Protein AF-A0A963QSA4-F1 (afdb_monomer_lite)

pLDDT: mean 87.34, std 13.66, range [38.06, 98.06]

Structure (mmCIF, N/CA/C/O backbone):
data_AF-A0A963QSA4-F1
#
_entry.id   AF-A0A963QSA4-F1
#
loop_
_atom_site.group_PDB
_atom_site.id
_atom_site.type_symbol
_atom_site.label_atom_id
_atom_site.label_alt_id
_atom_site.label_comp_id
_atom_site.label_asym_id
_atom_site.label_entity_id
_atom_site.label_seq_id
_atom_site.pdbx_PDB_ins_code
_atom_site.Cartn_x
_atom_site.Cartn_y
_atom_site.Cartn_z
_atom_site.occupancy
_atom_site.B_iso_or_equiv
_atom_site.auth_seq_id
_atom_site.auth_comp_id
_atom_site.auth_asym_id
_atom_site.auth_atom_id
_atom_site.pdbx_PDB_model_num
ATOM 1 N N . MET A 1 1 ? -36.410 35.108 49.175 1.00 38.06 1 MET A N 1
ATOM 2 C CA . MET A 1 1 ? -35.648 34.027 49.835 1.00 38.06 1 MET A CA 1
ATOM 3 C C . MET A 1 1 ? -35.737 32.788 48.948 1.00 38.06 1 MET A C 1
ATOM 5 O O . MET A 1 1 ? -36.714 32.060 49.029 1.00 38.06 1 MET A O 1
ATOM 9 N N . PHE A 1 2 ? -34.796 32.616 48.015 1.00 39.44 2 PHE A N 1
ATOM 10 C CA . PHE A 1 2 ? -34.743 31.442 47.135 1.00 39.44 2 PHE A CA 1
ATOM 11 C C . PHE A 1 2 ? -33.953 30.344 47.854 1.00 39.44 2 PHE A C 1
ATOM 13 O O . PHE A 1 2 ? -32.761 30.512 48.097 1.00 39.44 2 PHE A O 1
ATOM 20 N N . LYS A 1 3 ? -34.613 29.245 48.237 1.00 44.84 3 LYS A N 1
ATOM 21 C CA . LYS A 1 3 ? -33.913 28.042 48.698 1.00 44.84 3 LYS A CA 1
ATOM 22 C C . LYS A 1 3 ? -33.288 27.365 47.480 1.00 44.84 3 LYS A C 1
ATOM 24 O O . LYS A 1 3 ? -34.008 26.904 46.598 1.00 44.84 3 LYS A O 1
ATOM 29 N N . MET A 1 4 ? -31.959 27.333 47.436 1.00 44.44 4 MET A N 1
ATOM 30 C CA . MET A 1 4 ? -31.226 26.440 46.546 1.00 44.44 4 MET A CA 1
ATOM 31 C C . MET A 1 4 ? -31.505 25.006 46.995 1.00 44.44 4 MET A C 1
ATOM 33 O O . MET A 1 4 ? -31.239 24.659 48.144 1.00 44.44 4 MET A O 1
ATOM 37 N N . TYR A 1 5 ? -32.090 24.199 46.114 1.00 46.88 5 TYR A N 1
ATOM 38 C CA . TYR A 1 5 ? -32.150 22.760 46.317 1.00 46.88 5 TYR A CA 1
ATOM 39 C C . TYR A 1 5 ? -30.745 22.214 46.085 1.00 46.88 5 TYR A C 1
ATOM 41 O O . TYR A 1 5 ? -30.202 22.327 44.986 1.00 46.88 5 TYR A O 1
ATOM 49 N N . GLU A 1 6 ? -30.150 21.677 47.145 1.00 55.53 6 GLU A N 1
ATOM 50 C CA . GLU A 1 6 ? -28.933 20.883 47.075 1.00 55.53 6 GLU A CA 1
ATOM 51 C C . GLU A 1 6 ? -29.157 19.742 46.078 1.00 55.53 6 GLU A C 1
ATOM 53 O O . GLU A 1 6 ? -29.999 18.865 46.279 1.00 55.53 6 GLU A O 1
ATOM 58 N N . THR A 1 7 ? -28.408 19.759 44.979 1.00 57.25 7 THR A N 1
ATOM 59 C CA . THR A 1 7 ? -28.254 18.614 44.085 1.00 57.25 7 THR A CA 1
ATOM 60 C C . THR A 1 7 ? -27.466 17.538 44.824 1.00 57.25 7 THR A C 1
ATO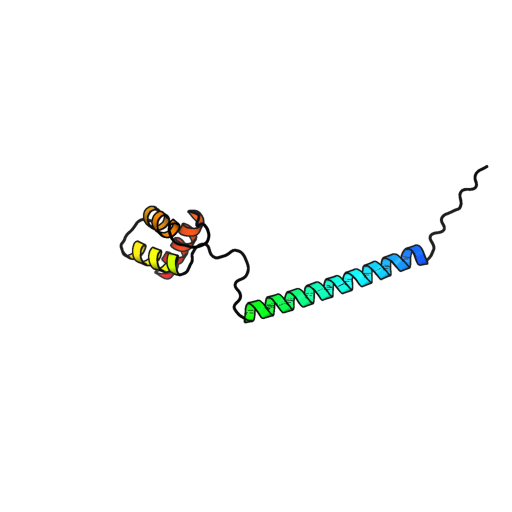M 62 O O . THR A 1 7 ? -26.251 17.418 44.669 1.00 57.25 7 THR A O 1
ATOM 65 N N . GLY A 1 8 ? -28.155 16.776 45.671 1.00 55.41 8 GLY A N 1
ATOM 66 C CA . GLY A 1 8 ? -27.661 15.499 46.162 1.00 55.41 8 GLY A CA 1
ATOM 67 C C . GLY A 1 8 ? -27.563 14.555 44.972 1.00 55.41 8 GLY A C 1
ATOM 68 O O . GLY A 1 8 ? -28.579 14.060 44.494 1.00 55.41 8 GLY A O 1
ATOM 69 N N . GLN A 1 9 ? -26.351 14.370 44.456 1.00 60.31 9 GLN A N 1
ATOM 70 C CA . GLN A 1 9 ? -26.069 13.490 43.328 1.00 60.31 9 GLN A CA 1
ATOM 71 C C . GLN A 1 9 ? -26.531 12.075 43.696 1.00 60.31 9 GLN A C 1
ATOM 73 O O . GLN A 1 9 ? -25.974 11.441 44.597 1.00 60.31 9 GLN A O 1
ATOM 78 N N . SER A 1 10 ? -27.607 11.613 43.060 1.00 70.38 10 SER A N 1
ATOM 79 C CA . SER A 1 10 ? -28.198 10.311 43.354 1.00 70.38 10 SER A CA 1
ATOM 80 C C . SER A 1 10 ? -27.182 9.223 43.013 1.00 70.38 10 SER A C 1
ATOM 82 O O . SER A 1 10 ? -26.435 9.351 42.044 1.00 70.38 10 SER A O 1
ATOM 84 N N . ALA A 1 11 ? -27.155 8.110 43.753 1.00 67.62 11 ALA A N 1
ATOM 85 C CA . ALA A 1 11 ? -26.325 6.959 43.380 1.00 67.62 11 ALA A CA 1
ATOM 86 C C . ALA A 1 11 ? -26.577 6.528 41.915 1.00 67.62 11 ALA A C 1
ATOM 88 O O . ALA A 1 11 ? -25.655 6.098 41.221 1.00 67.62 11 ALA A O 1
ATOM 89 N N . ALA A 1 12 ? -27.800 6.738 41.415 1.00 71.75 12 ALA A N 1
ATOM 90 C CA . ALA A 1 12 ? -28.167 6.518 40.021 1.00 71.75 12 ALA A CA 1
ATOM 91 C C . ALA A 1 12 ? -27.413 7.432 39.031 1.00 71.75 12 ALA A C 1
ATOM 93 O O . ALA A 1 12 ? -27.008 6.951 37.973 1.00 71.75 12 ALA A O 1
ATOM 94 N N . ASP A 1 13 ? -27.135 8.692 39.392 1.00 80.44 13 ASP A N 1
ATOM 95 C CA . ASP A 1 13 ? -26.451 9.678 38.534 1.00 80.44 13 ASP A CA 1
ATOM 96 C C . ASP A 1 13 ? -25.002 9.285 38.227 1.00 80.44 13 ASP A C 1
ATOM 98 O O . ASP A 1 13 ? -24.430 9.710 37.226 1.00 80.44 13 ASP A O 1
ATOM 102 N N . ARG A 1 14 ? -24.395 8.446 39.075 1.00 80.62 14 ARG A N 1
ATOM 103 C CA . ARG A 1 14 ? -23.046 7.908 38.860 1.00 80.62 14 ARG A CA 1
ATOM 104 C C . ARG A 1 14 ? -23.065 6.517 38.236 1.00 80.62 14 ARG A C 1
ATOM 106 O O . ARG A 1 14 ? -22.226 6.205 37.389 1.00 80.62 14 ARG A O 1
ATOM 113 N N . VAL A 1 15 ? -23.990 5.665 38.669 1.00 90.88 15 VAL A N 1
ATOM 114 C CA . VAL A 1 15 ? -24.039 4.256 38.258 1.00 90.88 15 VAL A CA 1
ATOM 115 C C . VAL A 1 15 ? -24.506 4.117 36.812 1.00 90.88 15 VAL A C 1
ATOM 117 O O . VAL A 1 15 ? -23.864 3.406 36.041 1.00 90.88 15 VAL A O 1
ATOM 120 N N . VAL A 1 16 ? -25.567 4.825 36.413 1.00 92.38 16 VAL A N 1
ATOM 121 C CA . VAL A 1 16 ? -26.149 4.680 35.069 1.00 92.38 16 VAL A CA 1
ATOM 122 C C . VAL A 1 16 ? -25.152 5.064 33.964 1.00 92.38 16 VAL A C 1
ATOM 124 O O . VAL A 1 16 ? -24.928 4.236 33.080 1.00 92.38 16 VAL A O 1
ATOM 127 N N . PRO A 1 17 ? -24.461 6.223 34.011 1.00 92.50 17 PRO A N 1
ATOM 128 C CA . PRO A 1 17 ? -23.466 6.559 32.991 1.00 92.50 17 PRO A CA 1
ATOM 129 C C . PRO A 1 17 ? -22.293 5.578 32.947 1.00 92.50 17 PRO A C 1
ATOM 131 O O . PRO A 1 17 ? -21.784 5.273 31.873 1.00 92.50 17 PRO A O 1
ATOM 134 N N . THR A 1 18 ? -21.883 5.050 34.104 1.00 93.56 18 THR A N 1
ATOM 135 C CA . THR A 1 18 ? -20.774 4.090 34.200 1.00 93.56 18 THR A CA 1
ATOM 136 C C . THR A 1 18 ? -21.129 2.764 33.529 1.00 93.56 18 THR A C 1
ATOM 138 O O . THR A 1 18 ? -20.319 2.209 32.788 1.00 93.56 18 THR A O 1
ATOM 141 N N . LEU A 1 19 ? -22.352 2.272 33.744 1.00 95.50 19 LEU A N 1
ATOM 142 C CA . LEU A 1 19 ? -22.845 1.057 33.096 1.00 95.50 19 LEU A CA 1
ATOM 143 C C . LEU A 1 19 ? -22.983 1.241 31.582 1.00 95.50 19 LEU A C 1
ATOM 145 O O . LEU A 1 19 ? -22.556 0.372 30.826 1.00 95.50 19 LEU A O 1
ATOM 149 N N . LEU A 1 20 ? -23.515 2.383 31.136 1.00 96.38 20 LEU A N 1
ATOM 150 C CA . LEU A 1 20 ? -23.637 2.694 29.709 1.00 96.38 20 LEU A CA 1
ATOM 151 C C . LEU A 1 20 ? -22.266 2.819 29.032 1.00 96.38 20 LEU A C 1
ATOM 153 O O . LEU A 1 20 ? -22.072 2.290 27.940 1.00 96.38 20 LEU A O 1
ATOM 157 N N . ALA A 1 21 ? -21.293 3.453 29.692 1.00 96.44 21 ALA A N 1
ATOM 158 C CA . ALA A 1 21 ? -19.921 3.529 29.199 1.00 96.44 21 ALA A CA 1
ATOM 159 C C . ALA A 1 21 ? -19.269 2.139 29.114 1.00 96.44 21 ALA A C 1
ATOM 161 O O . ALA A 1 21 ? -18.612 1.826 28.122 1.00 96.44 21 ALA A O 1
ATOM 162 N N . GLY A 1 22 ? -19.487 1.288 30.122 1.00 97.69 22 GLY A N 1
ATOM 163 C CA . GLY A 1 22 ? -19.017 -0.096 30.114 1.00 97.69 22 GLY A CA 1
ATOM 164 C C . GLY A 1 22 ? -19.618 -0.912 28.969 1.00 97.69 22 GLY A C 1
ATOM 165 O O . GLY A 1 22 ? -18.887 -1.604 28.263 1.00 97.69 22 GLY A O 1
ATOM 166 N N . LEU A 1 23 ? -20.927 -0.786 28.737 1.00 97.38 23 LEU A N 1
ATOM 167 C CA . LEU A 1 23 ? -21.610 -1.465 27.636 1.00 97.38 23 LEU A CA 1
ATOM 168 C C . LEU A 1 23 ? -21.082 -0.995 26.274 1.00 97.38 23 LEU A C 1
ATOM 170 O O . LEU A 1 23 ? -20.713 -1.820 25.442 1.00 97.38 23 LEU A O 1
ATOM 174 N N . SER A 1 24 ? -20.955 0.320 26.084 1.00 97.25 24 SER A N 1
ATOM 175 C CA . SER A 1 24 ? -20.414 0.911 24.856 1.00 97.25 24 SER A CA 1
ATOM 176 C C . SER A 1 24 ? -18.983 0.435 24.564 1.00 97.25 24 SER A C 1
ATOM 178 O O . SER A 1 24 ? -18.649 0.100 23.425 1.00 97.25 24 SER A O 1
ATOM 180 N N . ALA A 1 25 ? -18.142 0.320 25.598 1.00 97.12 25 ALA A N 1
ATOM 181 C CA . ALA A 1 25 ? -16.789 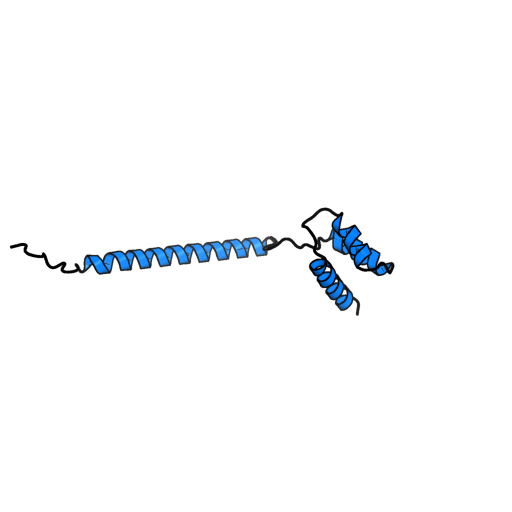-0.211 25.456 1.00 97.12 25 ALA A CA 1
ATOM 182 C C . ALA A 1 25 ? -16.783 -1.684 25.004 1.00 97.12 25 ALA A C 1
ATOM 184 O O . ALA A 1 25 ? -15.987 -2.057 24.138 1.00 97.12 25 ALA A O 1
ATOM 185 N N . ILE A 1 26 ? -17.687 -2.510 25.545 1.00 98.06 26 ILE A N 1
ATOM 186 C CA . ILE A 1 26 ? -17.839 -3.920 25.151 1.00 98.06 26 ILE A CA 1
ATOM 187 C C . ILE A 1 26 ? -18.279 -4.026 23.684 1.00 98.06 26 ILE A C 1
ATOM 189 O O . ILE A 1 26 ? -17.691 -4.790 22.915 1.00 98.06 26 ILE A O 1
ATOM 193 N N . GLU A 1 27 ? -19.265 -3.232 23.265 1.00 97.88 27 GLU A N 1
ATOM 194 C CA . GLU A 1 27 ? -19.747 -3.206 21.877 1.00 97.88 27 GLU A CA 1
ATOM 195 C C . GLU A 1 27 ? -18.642 -2.801 20.890 1.00 97.88 27 GLU A C 1
ATOM 197 O O . GLU A 1 27 ? -18.471 -3.408 19.823 1.00 97.88 27 GLU A O 1
ATOM 202 N N . GLN A 1 28 ? -17.830 -1.807 21.255 1.00 96.12 28 GLN A N 1
ATOM 203 C CA . GLN A 1 28 ? -16.717 -1.361 20.423 1.00 96.12 28 GLN A CA 1
ATOM 204 C C . GLN A 1 28 ? -15.596 -2.406 20.337 1.00 96.12 28 GLN A C 1
ATOM 206 O O . GLN A 1 28 ? -14.995 -2.599 19.269 1.00 96.12 28 GLN A O 1
ATOM 211 N N . GLN A 1 29 ? -15.336 -3.125 21.431 1.00 98.00 29 GLN A N 1
ATOM 212 C CA . GLN A 1 29 ? -14.394 -4.238 21.438 1.00 98.00 29 GLN A CA 1
ATOM 213 C C . GLN A 1 29 ? -14.865 -5.368 20.515 1.00 98.00 29 GLN A C 1
ATOM 215 O O . GLN A 1 29 ? -14.070 -5.873 19.715 1.00 98.00 29 GLN A O 1
ATOM 220 N N . GLU A 1 30 ? -16.150 -5.726 20.558 1.00 97.56 30 GLU A N 1
ATOM 221 C CA . GLU A 1 30 ? -16.707 -6.764 19.688 1.00 97.56 30 GLU A CA 1
ATOM 222 C C . GLU A 1 30 ? -16.661 -6.348 18.210 1.00 97.56 30 GLU A C 1
ATOM 224 O O . GLU A 1 30 ? -16.228 -7.129 17.359 1.00 97.56 30 GLU A O 1
ATOM 229 N N . THR A 1 31 ? -16.970 -5.087 17.900 1.00 96.88 31 THR A N 1
ATOM 230 C CA . THR A 1 31 ? -16.847 -4.535 16.537 1.00 96.88 31 THR A CA 1
ATOM 231 C C . THR A 1 31 ? -15.410 -4.631 16.014 1.00 96.88 31 THR A C 1
ATOM 233 O O . THR A 1 31 ? -15.161 -5.047 14.875 1.00 96.88 31 THR A O 1
ATOM 236 N N . THR A 1 32 ? -14.432 -4.297 16.858 1.00 97.06 32 THR A N 1
ATOM 237 C CA . THR A 1 32 ? -13.004 -4.388 16.519 1.00 97.06 32 THR A CA 1
ATOM 238 C C . THR A 1 32 ? -12.579 -5.838 16.288 1.00 97.06 32 THR A C 1
ATOM 240 O O . THR A 1 32 ? -11.848 -6.138 15.332 1.00 97.06 32 THR A O 1
ATOM 243 N N . ARG A 1 33 ? -13.069 -6.762 17.124 1.00 97.44 33 ARG A N 1
ATOM 244 C CA . ARG A 1 33 ? -12.820 -8.203 16.996 1.00 97.44 33 ARG A CA 1
ATOM 245 C C . ARG A 1 33 ? -13.355 -8.731 15.668 1.00 97.44 33 ARG A C 1
ATOM 247 O O . ARG A 1 33 ? -12.607 -9.360 14.916 1.00 97.44 33 ARG A O 1
ATOM 254 N N . GLN A 1 34 ? -14.606 -8.420 15.338 1.00 97.31 34 GLN A N 1
ATOM 255 C CA . GLN A 1 34 ? -15.241 -8.842 14.088 1.00 97.31 34 GLN A CA 1
ATOM 256 C C . GLN A 1 34 ? -14.537 -8.258 12.860 1.00 97.31 34 GLN A C 1
ATOM 258 O O . GLN A 1 34 ? -14.239 -8.988 11.912 1.00 97.31 34 GLN A O 1
ATOM 263 N N . THR A 1 35 ? -14.171 -6.974 12.904 1.00 95.88 35 THR A N 1
ATOM 264 C CA . THR A 1 35 ? -13.409 -6.314 11.832 1.00 95.88 35 THR A CA 1
ATOM 265 C C . THR A 1 35 ? -12.065 -7.005 11.602 1.00 95.88 35 THR A C 1
ATOM 267 O O . THR A 1 35 ? -11.688 -7.293 10.465 1.00 95.88 35 THR A O 1
ATOM 270 N N . SER A 1 36 ? -11.356 -7.350 12.678 1.00 94.81 36 SER A N 1
ATOM 271 C CA . SER A 1 36 ? -10.066 -8.044 12.602 1.00 94.81 36 SER A CA 1
ATOM 272 C C . SER A 1 36 ? -10.195 -9.437 11.978 1.00 94.81 36 SER A C 1
ATOM 274 O O . SER A 1 36 ? -9.380 -9.816 11.131 1.00 94.81 36 SER A O 1
ATOM 276 N N . VAL A 1 37 ? -11.244 -10.185 12.339 1.00 96.31 37 VAL A N 1
ATOM 277 C CA . VAL A 1 37 ? -11.562 -11.487 11.731 1.00 96.31 37 VAL A CA 1
ATOM 278 C C . VAL A 1 37 ? -11.872 -11.329 10.240 1.00 96.31 37 VAL A C 1
ATOM 280 O O . VAL A 1 37 ? -11.320 -12.063 9.419 1.00 96.31 37 VAL A O 1
ATOM 283 N N . ALA A 1 38 ? -12.686 -10.341 9.862 1.00 92.00 38 ALA A N 1
ATOM 284 C CA . ALA A 1 38 ? -13.030 -10.079 8.467 1.00 92.00 38 ALA A CA 1
ATOM 285 C C . ALA A 1 38 ? -11.797 -9.720 7.619 1.00 92.00 38 ALA A C 1
ATOM 287 O O . ALA A 1 38 ? -11.598 -10.293 6.543 1.00 92.00 38 ALA A O 1
ATOM 288 N N . VAL A 1 39 ? -10.927 -8.838 8.124 1.00 91.38 39 VAL A N 1
ATOM 289 C CA . VAL A 1 39 ? -9.659 -8.474 7.470 1.00 91.38 39 VAL A CA 1
ATOM 290 C C . VAL A 1 39 ? -8.750 -9.693 7.333 1.00 91.38 39 VAL A C 1
ATOM 292 O O . VAL A 1 39 ? -8.191 -9.916 6.260 1.00 91.38 39 VAL A O 1
ATOM 295 N N . ARG A 1 40 ? -8.617 -10.518 8.380 1.00 90.88 40 ARG A N 1
ATOM 296 C CA . ARG A 1 40 ? -7.823 -11.754 8.323 1.00 90.88 40 ARG A CA 1
ATOM 297 C C . ARG A 1 40 ? -8.350 -12.703 7.250 1.00 90.88 40 ARG A C 1
ATOM 299 O O . ARG A 1 40 ? -7.566 -13.186 6.439 1.00 90.88 40 ARG A O 1
ATOM 306 N N . ASN A 1 41 ? -9.660 -12.919 7.198 1.00 90.44 41 ASN A N 1
ATOM 307 C CA . ASN A 1 41 ? -10.280 -13.782 6.196 1.00 90.44 41 ASN A CA 1
ATOM 308 C C . ASN A 1 41 ? -10.064 -13.246 4.777 1.00 90.44 41 ASN A C 1
ATOM 310 O O . ASN A 1 41 ? -9.749 -14.005 3.865 1.00 90.44 41 ASN A O 1
ATOM 314 N N . ALA A 1 42 ? -10.165 -11.932 4.579 1.00 88.44 42 ALA A N 1
ATOM 315 C C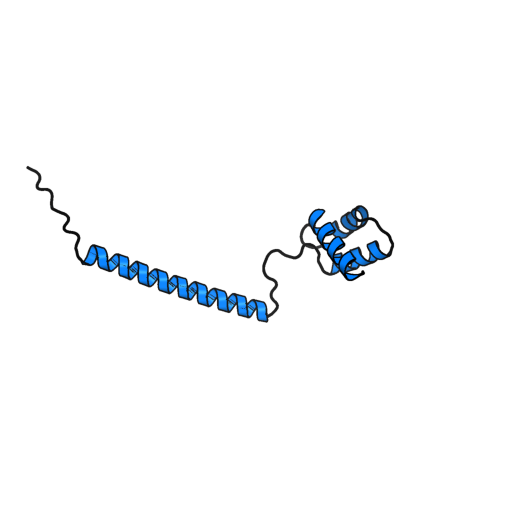A . ALA A 1 42 ? -9.890 -11.326 3.283 1.00 88.44 42 ALA A CA 1
ATOM 316 C C . ALA A 1 42 ? -8.391 -11.378 2.901 1.00 88.44 42 ALA A C 1
ATOM 318 O O . ALA A 1 42 ? -8.089 -11.559 1.723 1.00 88.44 42 ALA A O 1
ATOM 319 N N . LYS A 1 43 ? -7.456 -11.340 3.867 1.00 85.12 43 LYS A N 1
ATOM 320 C CA . LYS A 1 43 ? -6.027 -11.639 3.627 1.00 85.12 43 LYS A CA 1
ATOM 321 C C . LYS A 1 43 ? -5.814 -13.083 3.181 1.00 85.12 43 LYS A C 1
ATOM 323 O O . LYS A 1 43 ? -5.091 -13.302 2.217 1.00 85.12 43 LYS A O 1
ATOM 328 N N . VAL A 1 44 ? -6.466 -14.049 3.833 1.00 87.56 44 VAL A N 1
ATOM 329 C CA . VAL A 1 44 ? -6.394 -15.474 3.452 1.00 87.56 44 VAL A CA 1
ATOM 330 C C . VAL A 1 44 ? -6.933 -15.699 2.036 1.00 87.56 44 VAL A C 1
ATOM 332 O O . VAL A 1 44 ? -6.345 -16.458 1.277 1.00 87.56 44 VAL A O 1
ATOM 335 N N . ARG A 1 45 ? -7.990 -14.980 1.637 1.00 88.81 45 ARG A N 1
ATOM 336 C CA . ARG A 1 45 ? -8.521 -14.997 0.261 1.00 88.81 45 ARG A CA 1
ATOM 337 C C . ARG A 1 45 ? -7.618 -14.316 -0.781 1.00 88.81 45 ARG A C 1
ATOM 339 O O . ARG A 1 45 ? -7.981 -14.279 -1.950 1.00 88.81 45 ARG A O 1
ATOM 346 N N . GLY A 1 46 ? -6.476 -13.750 -0.383 1.00 79.81 46 GLY A N 1
ATOM 347 C CA . GLY A 1 46 ? -5.542 -13.082 -1.293 1.00 79.81 46 GLY A CA 1
ATOM 348 C C . GLY A 1 46 ? -5.914 -11.639 -1.647 1.00 79.81 46 GLY A C 1
ATOM 349 O O . GLY A 1 46 ? -5.360 -11.080 -2.592 1.00 79.81 46 GLY A O 1
ATOM 350 N N . GLY A 1 47 ? -6.828 -11.008 -0.901 1.00 76.31 47 GLY A N 1
ATOM 351 C CA . GLY A 1 47 ? -7.141 -9.592 -1.081 1.00 76.31 47 GLY A CA 1
ATOM 352 C C . GLY A 1 47 ? -5.905 -8.714 -0.862 1.00 76.31 47 GLY A C 1
ATOM 353 O O . GLY A 1 47 ? -5.189 -8.865 0.130 1.00 76.31 47 GLY A O 1
ATOM 354 N N . SER A 1 48 ? -5.646 -7.781 -1.783 1.00 72.06 48 SER A N 1
ATOM 355 C CA . SER A 1 48 ? -4.616 -6.757 -1.595 1.00 72.06 48 SER A CA 1
ATOM 356 C C . SER A 1 48 ? -5.190 -5.608 -0.768 1.00 72.06 48 SER A C 1
ATOM 358 O O . SER A 1 48 ? -6.197 -5.014 -1.143 1.00 72.06 48 SER A O 1
ATOM 360 N N . PHE A 1 49 ? -4.557 -5.305 0.365 1.00 79.38 49 PHE A N 1
ATOM 361 C CA . PHE A 1 49 ? -4.949 -4.205 1.246 1.00 79.38 49 PHE A CA 1
ATOM 362 C C . PHE A 1 49 ? -3.968 -3.042 1.131 1.00 79.38 49 PHE A C 1
ATOM 364 O O . PHE A 1 49 ? -2.776 -3.242 0.891 1.00 79.38 49 PHE A O 1
ATOM 371 N N . GLY A 1 50 ? -4.464 -1.832 1.387 1.00 83.62 50 GLY A N 1
ATOM 372 C CA . GLY A 1 50 ? -3.671 -0.607 1.360 1.00 83.62 50 GLY A CA 1
ATOM 373 C C . GLY A 1 50 ? -3.638 0.052 -0.018 1.00 83.62 50 GLY A C 1
ATOM 374 O O . GLY A 1 50 ? -4.469 -0.217 -0.884 1.00 83.62 50 GLY A O 1
ATOM 375 N N . ARG A 1 51 ? -2.685 0.969 -0.211 1.00 79.94 51 ARG A N 1
ATOM 376 C CA . ARG A 1 51 ? -2.558 1.716 -1.466 1.00 79.94 51 ARG A CA 1
ATOM 377 C C . ARG A 1 51 ? -2.210 0.759 -2.618 1.00 79.94 51 ARG A C 1
ATOM 379 O O . ARG A 1 51 ? -1.250 -0.003 -2.477 1.00 79.94 51 ARG A O 1
ATOM 386 N N . PRO A 1 52 ? -2.906 0.834 -3.769 1.00 80.75 52 PRO A N 1
ATOM 387 C CA . PRO A 1 52 ? -2.556 0.046 -4.944 1.00 80.75 52 PRO A CA 1
ATOM 388 C C . PRO A 1 52 ? -1.081 0.211 -5.315 1.00 80.75 52 PRO A C 1
ATOM 390 O O . PRO A 1 52 ? -0.529 1.316 -5.260 1.00 80.75 52 PRO A O 1
ATOM 393 N N . ARG A 1 53 ? -0.433 -0.888 -5.712 1.00 83.81 53 ARG A N 1
ATOM 394 C CA . ARG A 1 53 ? 0.968 -0.848 -6.141 1.00 83.81 53 ARG A CA 1
ATOM 395 C C . ARG A 1 53 ? 1.085 0.015 -7.396 1.00 83.81 53 ARG A C 1
ATOM 397 O O . ARG A 1 53 ? 0.553 -0.332 -8.444 1.00 83.81 53 ARG A O 1
ATOM 404 N N . VAL A 1 54 ? 1.832 1.116 -7.292 1.00 88.69 54 VAL A N 1
ATOM 405 C CA . VAL A 1 54 ? 2.107 2.018 -8.429 1.00 88.69 54 VAL A CA 1
ATOM 406 C C . VAL A 1 54 ? 2.874 1.321 -9.549 1.00 88.69 54 VAL A C 1
ATOM 408 O O . VAL A 1 54 ? 2.758 1.693 -10.713 1.00 88.69 54 VAL A O 1
ATOM 411 N N . MET A 1 55 ? 3.639 0.287 -9.206 1.00 91.81 55 MET A N 1
ATOM 412 C CA . MET A 1 55 ? 4.365 -0.527 -10.163 1.00 91.81 55 MET A CA 1
ATOM 413 C C . MET A 1 55 ? 3.619 -1.841 -10.409 1.00 91.81 55 MET A C 1
ATOM 415 O O . MET A 1 55 ? 3.844 -2.838 -9.716 1.00 91.81 55 MET A O 1
ATOM 419 N N . THR A 1 56 ? 2.692 -1.809 -11.369 1.00 91.81 56 THR A N 1
ATOM 420 C CA . THR A 1 56 ? 1.886 -2.972 -11.771 1.00 91.81 56 THR A CA 1
ATOM 421 C C . THR A 1 56 ? 2.763 -4.057 -12.408 1.00 91.81 56 THR A C 1
ATOM 423 O O . THR A 1 56 ? 3.862 -3.740 -12.877 1.00 91.81 56 THR A O 1
ATOM 426 N N . PRO A 1 57 ? 2.320 -5.326 -12.444 1.00 91.25 57 PRO A N 1
ATOM 427 C CA . PRO A 1 57 ? 3.077 -6.400 -13.085 1.00 91.25 57 PRO A CA 1
ATOM 428 C C . PRO A 1 57 ? 3.486 -6.067 -14.527 1.00 91.25 57 PRO A C 1
ATOM 430 O O . PRO A 1 57 ? 4.645 -6.260 -14.891 1.00 91.25 57 PRO A O 1
ATOM 433 N N . GLU A 1 58 ? 2.592 -5.467 -15.318 1.00 92.69 58 GLU A N 1
ATOM 434 C CA . GLU A 1 58 ? 2.868 -5.090 -16.710 1.00 92.69 58 GLU A CA 1
ATOM 435 C C . GLU A 1 58 ? 3.988 -4.048 -16.794 1.00 92.69 58 GLU A C 1
ATOM 437 O O . GLU A 1 58 ? 4.929 -4.189 -17.582 1.00 92.69 58 GLU A O 1
ATOM 442 N N . ARG A 1 59 ? 3.934 -3.025 -15.929 1.00 95.06 59 ARG A N 1
ATOM 443 C CA . ARG A 1 59 ? 4.983 -2.003 -15.850 1.00 95.06 59 ARG A CA 1
ATOM 444 C C . ARG A 1 59 ? 6.327 -2.622 -15.477 1.00 95.06 59 ARG A C 1
ATOM 446 O O . ARG A 1 59 ? 7.340 -2.212 -16.035 1.00 95.06 59 ARG A O 1
ATOM 453 N N . GLN A 1 60 ? 6.354 -3.595 -14.559 1.00 94.50 60 GLN A N 1
ATOM 454 C CA . GLN A 1 60 ? 7.596 -4.262 -14.136 1.00 94.50 60 GLN A CA 1
ATOM 455 C C . GLN A 1 60 ? 8.233 -5.042 -15.282 1.00 94.50 60 GLN A C 1
ATOM 457 O O . GLN A 1 60 ? 9.440 -4.932 -15.490 1.00 94.50 60 GLN A O 1
ATOM 462 N N . VAL A 1 61 ? 7.427 -5.780 -16.050 1.00 95.31 61 VAL A N 1
ATOM 463 C CA . VAL A 1 61 ? 7.901 -6.543 -17.213 1.00 95.31 61 VAL A CA 1
ATOM 464 C C . VAL A 1 61 ? 8.508 -5.612 -18.260 1.00 95.31 61 VAL A C 1
ATOM 466 O O . VAL A 1 61 ? 9.626 -5.845 -18.721 1.00 95.31 61 VAL A O 1
ATOM 469 N N . ILE A 1 62 ? 7.804 -4.534 -18.612 1.00 95.31 62 ILE A N 1
ATOM 470 C CA . ILE A 1 62 ? 8.269 -3.582 -19.628 1.00 95.31 62 ILE A CA 1
ATOM 471 C C . ILE A 1 62 ? 9.521 -2.843 -19.146 1.00 95.31 62 ILE A C 1
ATOM 473 O O . ILE A 1 62 ? 10.514 -2.787 -19.871 1.00 95.31 62 ILE A O 1
ATOM 477 N N . ALA A 1 63 ? 9.522 -2.347 -17.906 1.00 95.06 63 ALA A N 1
ATOM 478 C CA . ALA A 1 63 ? 10.676 -1.656 -17.341 1.00 95.06 63 ALA A CA 1
ATOM 479 C C . ALA A 1 63 ? 11.915 -2.556 -17.264 1.00 95.06 63 ALA A C 1
ATOM 481 O O . ALA A 1 63 ? 13.000 -2.128 -17.651 1.00 95.06 63 ALA A O 1
ATOM 482 N N . ALA A 1 64 ? 11.765 -3.811 -16.826 1.00 95.00 64 ALA A N 1
ATOM 483 C CA . ALA A 1 64 ? 12.875 -4.758 -16.746 1.00 95.00 64 ALA A CA 1
ATOM 484 C C . ALA A 1 64 ? 13.471 -5.059 -18.128 1.00 95.00 64 ALA A C 1
ATOM 486 O O . ALA A 1 64 ? 14.693 -5.077 -18.271 1.00 95.00 64 ALA A O 1
ATOM 487 N N . ARG A 1 65 ? 12.624 -5.232 -19.155 1.00 95.62 65 ARG A N 1
ATOM 488 C CA . ARG A 1 65 ? 13.075 -5.407 -20.547 1.00 95.62 65 ARG A CA 1
ATOM 489 C C . ARG A 1 65 ? 13.857 -4.191 -21.029 1.00 95.62 65 ARG A C 1
ATOM 491 O O . ARG A 1 65 ? 14.968 -4.335 -21.523 1.00 95.62 65 ARG A O 1
ATOM 498 N N . MET A 1 66 ? 13.319 -2.987 -20.842 1.00 95.94 66 MET A N 1
ATOM 499 C CA . MET A 1 66 ? 13.998 -1.762 -21.271 1.00 95.94 66 MET A CA 1
ATOM 500 C C . MET A 1 66 ? 15.349 -1.569 -20.569 1.00 95.94 66 MET A C 1
ATOM 502 O O . MET A 1 66 ? 16.333 -1.234 -21.226 1.00 95.94 66 MET A O 1
ATOM 506 N N . LEU A 1 67 ? 15.416 -1.823 -19.259 1.00 94.56 67 LEU A N 1
ATOM 507 C CA . LEU A 1 67 ? 16.665 -1.761 -18.498 1.00 94.56 67 LEU A CA 1
ATOM 508 C C . LEU A 1 67 ? 17.679 -2.810 -18.972 1.00 94.56 67 LEU A C 1
ATOM 510 O O . LEU A 1 67 ? 18.863 -2.502 -19.078 1.00 94.56 67 LEU A O 1
ATOM 514 N N . ALA A 1 68 ? 17.233 -4.024 -19.308 1.00 92.62 68 ALA A N 1
ATOM 515 C CA . ALA A 1 68 ? 18.098 -5.063 -19.868 1.00 92.62 68 ALA A CA 1
ATOM 516 C C . ALA A 1 68 ? 18.687 -4.676 -21.238 1.00 92.62 68 ALA A C 1
ATOM 518 O O . ALA A 1 68 ? 19.811 -5.057 -21.543 1.00 92.62 68 ALA A O 1
ATOM 519 N N . HIS A 1 69 ? 17.974 -3.867 -22.025 1.00 94.69 69 HIS A N 1
ATOM 520 C CA . HIS A 1 69 ? 18.463 -3.287 -23.282 1.00 94.69 69 HIS A CA 1
ATOM 521 C C . HIS A 1 69 ? 19.255 -1.976 -23.097 1.00 94.69 69 HIS A C 1
ATOM 523 O O . HIS A 1 69 ? 19.464 -1.239 -24.060 1.00 94.69 69 HIS A O 1
ATOM 529 N N . GLY A 1 70 ? 19.675 -1.648 -21.870 1.00 92.62 70 GLY A N 1
ATOM 530 C CA . GLY A 1 70 ? 20.528 -0.489 -21.587 1.00 92.62 70 GLY A CA 1
ATOM 531 C C . GLY A 1 70 ? 19.815 0.867 -21.608 1.00 92.62 70 GLY A C 1
ATOM 532 O O . GLY A 1 70 ? 20.477 1.905 -21.637 1.00 92.62 70 GLY A O 1
ATOM 533 N N . LYS A 1 71 ? 18.474 0.900 -21.591 1.00 94.19 71 LYS A N 1
ATOM 534 C CA . LYS A 1 71 ? 17.720 2.164 -21.535 1.00 94.19 71 LYS A CA 1
ATOM 535 C C . LYS A 1 71 ? 17.868 2.845 -20.176 1.00 94.19 71 LYS A C 1
ATOM 537 O O . LYS A 1 71 ? 17.970 2.197 -19.135 1.00 94.19 71 LYS A O 1
ATOM 542 N N . ARG A 1 72 ? 17.851 4.182 -20.180 1.00 90.12 72 ARG A N 1
ATOM 543 C CA . ARG A 1 72 ? 18.049 5.002 -18.973 1.00 90.12 72 ARG A CA 1
ATOM 544 C C . ARG A 1 72 ? 16.744 5.217 -18.211 1.00 90.12 72 ARG A C 1
ATOM 546 O O . ARG A 1 72 ? 15.666 5.278 -18.794 1.00 90.12 72 ARG A O 1
ATOM 553 N N . GLY A 1 73 ? 16.840 5.428 -16.897 1.00 8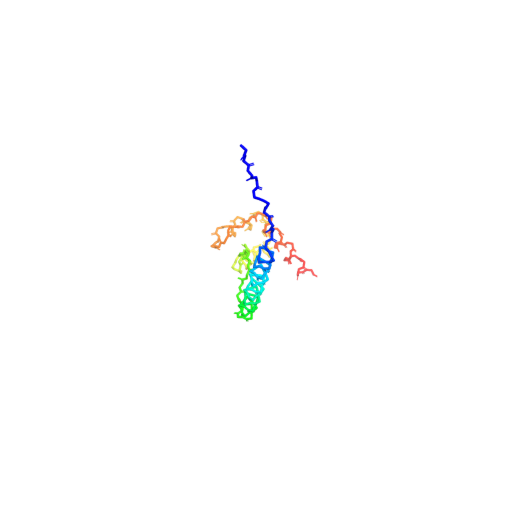8.81 73 GLY A N 1
ATOM 554 C CA . GLY A 1 73 ? 15.666 5.458 -16.015 1.00 88.81 73 GLY A CA 1
ATOM 555 C C . GLY A 1 73 ? 14.591 6.494 -16.372 1.00 88.81 73 GLY A C 1
ATOM 556 O O . GLY A 1 73 ? 13.408 6.207 -16.225 1.00 88.81 73 GLY A O 1
ATOM 557 N N . ARG A 1 74 ? 14.966 7.667 -16.905 1.00 92.12 74 ARG A N 1
ATOM 558 C CA . ARG A 1 74 ? 13.990 8.679 -17.348 1.00 92.12 74 ARG A CA 1
ATOM 559 C C . ARG A 1 74 ? 13.200 8.225 -18.578 1.00 92.12 74 ARG A C 1
ATOM 561 O O . ARG A 1 74 ? 11.999 8.456 -18.635 1.00 92.12 74 ARG A O 1
ATOM 568 N N . GLU A 1 75 ? 13.856 7.559 -19.527 1.00 94.56 75 GLU A N 1
ATOM 569 C CA . GLU A 1 75 ? 13.204 6.999 -20.718 1.00 94.56 75 GLU A CA 1
ATOM 570 C C . GLU A 1 75 ? 12.226 5.890 -20.322 1.00 94.56 75 GLU A C 1
ATOM 572 O O . GLU A 1 75 ? 11.075 5.893 -20.752 1.00 94.56 75 GLU A O 1
ATOM 577 N N . VAL A 1 76 ? 12.658 4.994 -19.428 1.00 95.50 76 VAL A N 1
ATOM 578 C CA . VAL A 1 76 ? 11.815 3.917 -18.892 1.00 95.50 76 VAL A CA 1
ATOM 579 C C . VAL A 1 76 ? 10.597 4.486 -18.164 1.00 95.50 76 VAL A C 1
ATOM 581 O O . VAL A 1 76 ? 9.475 4.053 -18.418 1.00 95.50 76 VAL A O 1
ATOM 584 N N . LEU A 1 77 ? 10.799 5.489 -17.302 1.00 95.06 77 LEU A N 1
ATOM 585 C CA . LEU A 1 77 ? 9.728 6.143 -16.551 1.00 95.06 77 LEU A CA 1
ATOM 586 C C . LEU A 1 77 ? 8.672 6.776 -17.466 1.00 95.06 77 LEU A C 1
ATOM 588 O O . LEU A 1 77 ? 7.479 6.646 -17.196 1.00 95.06 77 LEU A O 1
ATOM 592 N N . THR A 1 78 ? 9.088 7.453 -18.538 1.00 95.50 78 THR A N 1
ATOM 593 C CA . THR A 1 78 ? 8.160 8.049 -19.512 1.00 95.50 78 THR A CA 1
ATOM 594 C C . THR A 1 78 ? 7.278 6.985 -20.158 1.00 95.50 78 THR A C 1
ATOM 596 O O . THR A 1 78 ? 6.065 7.166 -20.229 1.00 95.50 78 THR A O 1
ATOM 599 N N . VAL A 1 79 ? 7.862 5.852 -20.557 1.00 94.88 79 VAL A N 1
ATOM 600 C CA . VAL A 1 79 ? 7.116 4.756 -21.190 1.00 94.88 79 VAL A CA 1
ATOM 601 C C . VAL A 1 79 ? 6.115 4.133 -20.219 1.00 94.88 79 VAL A C 1
ATOM 603 O O . VAL A 1 79 ? 4.933 4.026 -20.536 1.00 94.88 79 VAL A O 1
ATOM 606 N N . ILE A 1 80 ? 6.540 3.772 -19.005 1.00 95.25 80 ILE A N 1
ATOM 607 C CA . ILE A 1 80 ? 5.640 3.104 -18.051 1.00 95.25 80 ILE A CA 1
ATOM 608 C C . ILE A 1 80 ? 4.547 4.022 -17.496 1.00 95.25 80 ILE A C 1
ATOM 610 O O . ILE A 1 80 ? 3.508 3.528 -17.060 1.00 95.25 80 ILE A O 1
ATOM 614 N N . ARG A 1 81 ? 4.753 5.347 -17.513 1.00 94.56 81 ARG A N 1
ATOM 615 C CA . ARG A 1 81 ? 3.717 6.330 -17.160 1.00 94.56 81 ARG A CA 1
ATOM 616 C C . ARG A 1 81 ? 2.543 6.321 -18.133 1.00 94.56 81 ARG A C 1
ATOM 618 O O . ARG A 1 81 ? 1.433 6.604 -17.699 1.00 94.56 81 ARG A O 1
ATOM 625 N N . GLY A 1 82 ? 2.780 5.988 -19.402 1.00 93.06 82 GLY A N 1
ATOM 626 C CA . GLY A 1 82 ? 1.729 5.856 -20.412 1.00 93.06 82 GLY A CA 1
ATOM 627 C C . GLY A 1 82 ? 0.912 4.565 -20.298 1.00 93.06 82 GLY A C 1
ATOM 628 O O . GLY A 1 82 ? -0.109 4.433 -20.964 1.00 93.06 82 GLY A O 1
ATOM 629 N N . LEU A 1 83 ? 1.336 3.610 -19.464 1.00 93.00 83 LEU A N 1
ATOM 630 C CA . LEU A 1 83 ? 0.619 2.352 -19.256 1.00 9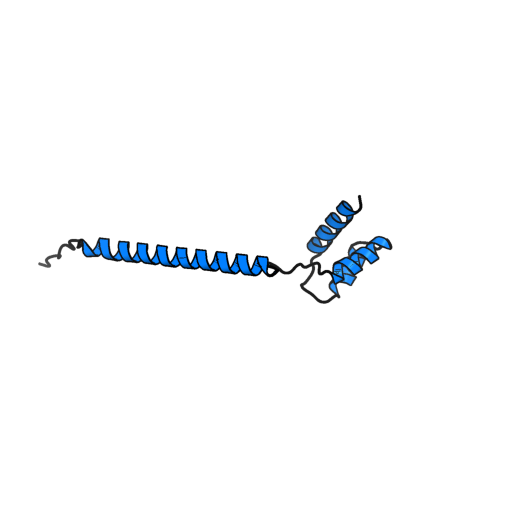3.00 83 LEU A CA 1
ATOM 631 C C . LEU A 1 83 ? -0.521 2.522 -18.247 1.00 93.00 83 LEU A C 1
ATOM 633 O O . LEU A 1 83 ? -0.384 3.257 -17.263 1.00 93.00 83 LEU A O 1
ATOM 637 N N . ALA A 1 84 ? -1.608 1.774 -18.451 1.00 88.62 84 ALA A N 1
ATOM 638 C CA . ALA A 1 84 ? -2.762 1.761 -17.558 1.00 88.62 84 ALA A CA 1
ATOM 639 C C . ALA A 1 84 ? -2.371 1.445 -16.101 1.00 88.62 84 ALA A C 1
ATOM 641 O O . ALA A 1 84 ? -1.430 0.695 -15.831 1.00 88.62 84 ALA A O 1
ATOM 642 N N . GLY A 1 85 ? -3.102 2.036 -15.154 1.00 87.44 85 GLY A N 1
ATOM 643 C CA . GLY A 1 85 ? -2.913 1.821 -13.720 1.00 87.44 85 GLY A CA 1
ATOM 644 C C . GLY A 1 85 ? -2.708 3.113 -12.919 1.00 87.44 85 GLY A C 1
ATOM 645 O O . GLY A 1 85 ? -2.709 4.210 -13.479 1.00 87.44 85 GLY A O 1
ATOM 646 N N . PRO A 1 86 ? -2.518 3.003 -11.592 1.00 89.81 86 PRO A N 1
ATOM 647 C CA . PRO A 1 86 ? -2.353 4.152 -10.697 1.00 89.81 86 PRO A CA 1
ATOM 648 C C . PRO A 1 86 ? -1.169 5.039 -11.105 1.00 89.81 86 PRO A C 1
ATOM 650 O O . PRO A 1 86 ? -0.154 4.540 -11.584 1.00 89.81 86 PRO A O 1
ATOM 653 N N . GLY A 1 87 ? -1.256 6.355 -10.899 1.00 91.56 87 GLY A N 1
ATOM 654 C CA . GLY A 1 87 ? -0.179 7.282 -11.271 1.00 91.56 87 GLY A CA 1
ATOM 655 C C . GLY A 1 87 ? 1.166 6.932 -10.614 1.00 91.56 87 GLY A C 1
ATOM 656 O O . GLY A 1 87 ? 1.234 6.720 -9.401 1.00 91.56 87 GLY A O 1
ATOM 657 N N . ILE A 1 88 ? 2.242 6.875 -11.411 1.00 92.44 88 ILE A N 1
ATOM 658 C CA . ILE A 1 88 ? 3.598 6.555 -10.937 1.00 92.44 88 ILE A CA 1
ATOM 659 C C . ILE A 1 88 ? 4.486 7.802 -10.842 1.00 92.44 88 ILE A C 1
ATOM 661 O O . ILE A 1 88 ? 4.774 8.496 -11.825 1.00 92.44 88 ILE A O 1
ATOM 665 N N . SER A 1 89 ? 4.955 8.073 -9.623 1.00 92.38 89 SER A N 1
ATOM 666 C CA . SER A 1 89 ? 5.949 9.108 -9.355 1.00 92.38 89 SER A CA 1
ATOM 667 C C . SER A 1 89 ? 7.354 8.640 -9.741 1.00 92.38 89 SER A C 1
ATOM 669 O O . SER A 1 89 ? 7.646 7.447 -9.823 1.00 92.38 89 SER A O 1
ATOM 671 N N . GLN A 1 90 ? 8.256 9.603 -9.926 1.00 93.06 90 GLN A N 1
ATOM 672 C CA . GLN A 1 90 ? 9.672 9.325 -10.157 1.00 93.06 90 GLN A CA 1
ATOM 673 C C . GLN A 1 90 ? 10.293 8.537 -8.990 1.00 93.06 90 GLN A C 1
ATOM 675 O O . GLN A 1 90 ? 11.006 7.563 -9.214 1.00 93.06 90 GLN A O 1
ATOM 680 N N . SER A 1 91 ? 9.958 8.900 -7.749 1.00 91.94 91 SER A N 1
ATOM 681 C CA . SER A 1 91 ? 10.398 8.183 -6.547 1.00 91.94 91 SER A CA 1
ATOM 682 C C . SER A 1 91 ? 9.916 6.731 -6.513 1.00 91.94 91 SER A C 1
ATOM 684 O O . SER A 1 91 ? 10.706 5.835 -6.227 1.00 91.94 91 SER A O 1
ATOM 686 N N . GLY A 1 92 ? 8.651 6.477 -6.863 1.00 91.06 92 GLY A N 1
ATOM 687 C CA . GLY A 1 92 ? 8.091 5.125 -6.906 1.00 91.06 92 GLY A CA 1
ATOM 688 C C . GLY A 1 92 ? 8.796 4.230 -7.926 1.00 91.06 92 GLY A C 1
ATOM 689 O O . GLY A 1 92 ? 9.058 3.063 -7.644 1.00 91.06 92 GLY A O 1
ATOM 690 N N . TYR A 1 93 ? 9.166 4.793 -9.078 1.00 94.62 93 TYR A N 1
ATOM 691 C CA . TYR A 1 93 ? 9.971 4.091 -10.074 1.00 94.62 93 TYR A CA 1
ATOM 692 C C . TYR A 1 93 ? 11.389 3.783 -9.576 1.00 94.62 93 TYR A C 1
ATOM 694 O O . TYR A 1 93 ? 11.818 2.634 -9.655 1.00 94.62 93 TYR A O 1
ATOM 702 N N . TYR A 1 94 ? 12.107 4.766 -9.026 1.00 93.88 94 TYR A N 1
ATOM 703 C CA . TYR A 1 94 ? 13.488 4.549 -8.579 1.00 93.88 94 TYR A CA 1
ATOM 704 C C . TYR A 1 94 ? 13.593 3.584 -7.395 1.00 93.88 94 TYR A C 1
ATOM 706 O O . TYR A 1 94 ? 14.543 2.806 -7.336 1.00 93.88 94 TYR A O 1
ATOM 714 N N . LEU A 1 95 ? 12.605 3.567 -6.494 1.00 93.56 95 LEU A N 1
ATOM 715 C CA . LEU A 1 95 ? 12.523 2.556 -5.435 1.00 93.56 95 LEU A CA 1
ATOM 716 C C . LEU A 1 95 ? 12.406 1.142 -6.012 1.00 93.56 95 LEU A C 1
ATOM 718 O O . LEU A 1 95 ? 13.108 0.234 -5.571 1.00 93.56 95 LEU A O 1
ATOM 722 N N . TRP A 1 96 ? 11.555 0.959 -7.026 1.00 94.44 96 TRP A N 1
ATOM 723 C CA . TRP A 1 96 ? 11.457 -0.321 -7.721 1.00 94.44 96 TRP A CA 1
ATOM 724 C C . TRP A 1 96 ? 12.757 -0.670 -8.456 1.00 94.44 96 TRP A C 1
ATOM 726 O O . TRP A 1 96 ? 13.217 -1.803 -8.353 1.00 94.44 96 TRP A O 1
ATOM 736 N N . GLN A 1 97 ? 13.377 0.292 -9.150 1.00 93.94 97 GLN A N 1
ATOM 737 C CA . GLN A 1 97 ? 14.625 0.068 -9.883 1.00 93.94 97 GLN A CA 1
ATOM 738 C C . GLN A 1 97 ? 15.763 -0.362 -8.948 1.00 93.94 97 GLN A C 1
ATOM 740 O O . GLN A 1 97 ? 16.500 -1.286 -9.281 1.00 93.94 97 GLN A O 1
ATOM 745 N N . LYS A 1 98 ? 15.885 0.264 -7.770 1.00 93.69 98 LYS A N 1
ATOM 746 C CA . LYS A 1 98 ? 16.861 -0.123 -6.743 1.00 93.69 98 LYS A CA 1
ATOM 747 C C . LYS A 1 98 ? 16.657 -1.579 -6.309 1.00 93.69 98 LYS A C 1
ATOM 749 O O . LYS A 1 98 ? 17.585 -2.372 -6.401 1.00 93.69 98 LYS A O 1
ATOM 754 N N . ALA A 1 99 ? 15.428 -1.944 -5.941 1.00 92.81 99 ALA A N 1
ATOM 755 C CA . ALA A 1 99 ? 15.092 -3.316 -5.558 1.00 92.81 99 ALA A CA 1
ATOM 756 C C . ALA A 1 99 ? 15.285 -4.326 -6.707 1.00 92.81 99 ALA A C 1
ATOM 758 O O . ALA A 1 99 ? 15.568 -5.496 -6.470 1.00 92.81 99 ALA A O 1
ATOM 759 N N . TRP A 1 100 ? 15.107 -3.901 -7.960 1.00 92.69 100 TRP A N 1
ATOM 760 C CA . TRP A 1 100 ? 15.379 -4.729 -9.134 1.00 92.69 100 TRP A CA 1
ATOM 761 C C . TRP A 1 100 ? 16.881 -4.981 -9.326 1.00 92.69 100 TRP A C 1
ATOM 763 O O . TRP A 1 100 ? 17.255 -6.113 -9.617 1.00 92.69 100 TRP A O 1
ATOM 773 N N . LEU A 1 101 ? 17.731 -3.966 -9.126 1.00 91.44 101 LEU A N 1
ATOM 774 C CA . LEU A 1 101 ? 19.192 -4.106 -9.178 1.00 91.44 101 LEU A CA 1
ATOM 775 C C . LEU A 1 101 ? 19.711 -5.028 -8.067 1.00 91.44 101 LEU A C 1
ATOM 777 O O . LEU A 1 101 ? 20.494 -5.927 -8.348 1.00 91.44 101 LEU A O 1
ATOM 781 N N . GLU A 1 102 ? 19.220 -4.859 -6.836 1.00 93.44 102 GLU A N 1
ATOM 782 C CA . GLU A 1 102 ? 19.601 -5.688 -5.679 1.00 93.44 102 GLU A CA 1
ATOM 783 C C . GLU A 1 102 ? 19.297 -7.181 -5.872 1.00 93.44 102 GLU A C 1
ATOM 785 O O . GLU A 1 102 ? 19.988 -8.011 -5.305 1.00 93.44 102 GLU A O 1
ATOM 790 N N . ARG A 1 103 ? 18.284 -7.538 -6.674 1.00 89.88 103 ARG A N 1
ATOM 791 C CA . ARG A 1 103 ? 17.943 -8.943 -6.976 1.00 89.88 103 ARG A CA 1
ATOM 792 C C . ARG A 1 103 ? 18.777 -9.563 -8.098 1.00 89.88 103 ARG A C 1
ATOM 794 O O . ARG A 1 103 ? 18.628 -10.755 -8.353 1.00 89.88 103 ARG A O 1
ATOM 801 N N . ARG A 1 104 ? 19.524 -8.753 -8.855 1.00 79.75 104 ARG A N 1
ATOM 802 C CA . ARG A 1 104 ? 20.345 -9.211 -9.991 1.00 79.75 104 ARG A CA 1
ATOM 803 C C . ARG A 1 104 ? 21.833 -9.302 -9.660 1.00 79.75 104 ARG A C 1
ATOM 805 O O . ARG A 1 104 ? 22.546 -9.928 -10.441 1.00 79.75 104 ARG A O 1
ATOM 812 N N . ASN A 1 105 ? 22.264 -8.665 -8.573 1.00 65.25 105 ASN A N 1
ATOM 813 C CA . ASN A 1 105 ? 23.565 -8.897 -7.946 1.00 65.25 105 ASN A CA 1
ATOM 814 C C . ASN A 1 105 ? 23.487 -10.112 -7.023 1.00 65.25 105 ASN A C 1
ATOM 816 O O . ASN A 1 105 ? 24.530 -10.782 -6.891 1.00 65.25 105 ASN A O 1
#

Secondary structure (DSSP, 8-state):
----------HHHHHHHHHHHHHHHHHHHHHHHHHHHHHHHHHHTT---SSPPSS-HHHHHHHHHHHHTT--HHHHHHHHHTSSSSPPPHHHHHHHHHHHHHTT-

Sequence (105 aa):
MFKMYETGQSAADRVVPTLLAGLSAIEQQETTRQTSVAVRNAKVRGGSFGRPRVMTPERQVIAARMLAHGKRGREVLTVIRGLAGPGISQSGYYLWQKAWLERRN

Foldseek 3Di:
DDDDDPCPPDPCNPVVVVVVVVVVVVVVVVVVVVVVVVVVVCVVVVDDDDDPQQCDPVLLVQLVVCVVVVHDQVVSLV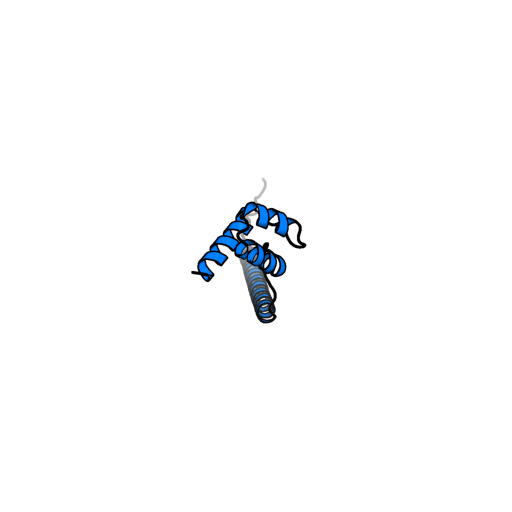VSCPDDDDHDDSVSSVVVVVVVVVVVD

Radius of gyration: 29.13 Å; chains: 1; bounding box: 59×50×73 Å